Protein AF-A0AAF3ED72-F1 (afdb_monomer_lite)

Organism: NCBI:txid2138241

Structure (mmCIF, N/CA/C/O backbone):
data_AF-A0AAF3ED72-F1
#
_entry.id   AF-A0AAF3ED72-F1
#
loop_
_atom_site.group_PDB
_atom_site.id
_atom_site.type_symbol
_atom_site.label_atom_id
_atom_site.label_alt_id
_atom_site.label_comp_id
_atom_site.label_asym_id
_atom_site.label_entity_id
_atom_site.label_seq_id
_atom_site.pdbx_PDB_ins_code
_atom_site.Cartn_x
_atom_site.Cartn_y
_atom_site.Cartn_z
_atom_site.occupancy
_atom_site.B_iso_or_equiv
_atom_site.auth_seq_id
_atom_site.auth_comp_id
_atom_site.auth_asym_id
_atom_site.auth_atom_id
_atom_site.pdbx_PDB_model_num
ATOM 1 N N . MET A 1 1 ? 25.430 51.149 -20.799 1.00 37.34 1 MET A N 1
ATOM 2 C CA . MET A 1 1 ? 25.982 49.800 -21.051 1.00 37.34 1 MET A CA 1
ATOM 3 C C . MET A 1 1 ? 25.285 48.821 -20.120 1.00 37.34 1 MET A C 1
ATOM 5 O O . MET A 1 1 ? 25.616 48.757 -18.946 1.00 37.34 1 MET A O 1
ATOM 9 N N . MET A 1 2 ? 24.249 48.151 -20.621 1.00 32.09 2 MET A N 1
ATOM 10 C CA . MET A 1 2 ? 23.418 47.210 -19.869 1.00 32.09 2 MET A CA 1
ATOM 11 C C . MET A 1 2 ? 24.043 45.819 -20.015 1.00 32.09 2 MET A C 1
ATOM 13 O O . MET A 1 2 ? 24.157 45.311 -21.128 1.00 32.09 2 MET A O 1
ATOM 17 N N . ARG A 1 3 ? 24.538 45.241 -18.917 1.00 41.50 3 ARG A N 1
ATOM 18 C CA . ARG A 1 3 ? 25.066 43.872 -18.910 1.00 41.50 3 ARG A CA 1
ATOM 19 C C . ARG A 1 3 ? 23.885 42.914 -18.788 1.00 41.50 3 ARG A C 1
ATOM 21 O O . ARG A 1 3 ? 23.244 42.861 -17.745 1.00 41.50 3 ARG A O 1
ATOM 28 N N . ILE A 1 4 ? 23.589 42.200 -19.869 1.00 46.56 4 ILE A N 1
ATOM 29 C CA . ILE A 1 4 ? 22.643 41.084 -19.873 1.00 46.56 4 ILE A CA 1
ATOM 30 C C . ILE A 1 4 ? 23.397 39.877 -19.313 1.00 46.56 4 ILE A C 1
ATOM 32 O O . ILE A 1 4 ? 24.282 39.333 -19.971 1.00 46.56 4 ILE A O 1
ATOM 36 N N . SER A 1 5 ? 23.088 39.491 -18.078 1.00 48.03 5 SER A N 1
ATOM 37 C CA . SER A 1 5 ? 23.550 38.225 -17.510 1.00 48.03 5 SER A CA 1
ATOM 38 C C . SER A 1 5 ? 22.719 37.097 -18.117 1.00 48.03 5 SER A C 1
ATOM 40 O O . SER A 1 5 ? 21.531 36.974 -17.825 1.00 48.03 5 SER A O 1
ATOM 42 N N . ALA A 1 6 ? 23.332 36.289 -18.980 1.00 47.62 6 ALA A N 1
ATOM 43 C CA . ALA A 1 6 ? 22.736 35.057 -19.476 1.00 47.62 6 ALA A CA 1
ATOM 44 C C . ALA A 1 6 ? 22.649 34.048 -18.320 1.00 47.62 6 ALA A C 1
ATOM 46 O O . ALA A 1 6 ? 23.663 33.515 -17.870 1.00 47.62 6 ALA A O 1
ATOM 47 N N . ALA A 1 7 ? 21.439 33.814 -17.812 1.00 49.50 7 ALA A N 1
ATOM 48 C CA . ALA A 1 7 ? 21.173 32.705 -16.910 1.00 49.50 7 ALA A CA 1
ATOM 49 C C . ALA A 1 7 ? 21.300 31.399 -17.710 1.00 49.50 7 ALA A C 1
ATOM 51 O O . ALA A 1 7 ? 20.495 31.123 -18.599 1.00 49.50 7 ALA A O 1
ATOM 52 N N . LEU A 1 8 ? 22.339 30.616 -17.416 1.00 45.09 8 LEU A N 1
ATOM 53 C CA . LEU A 1 8 ? 22.453 29.231 -17.861 1.00 45.09 8 LEU A CA 1
ATOM 54 C C . LEU A 1 8 ? 21.288 28.439 -17.257 1.00 45.09 8 LEU A C 1
ATOM 56 O O . LEU A 1 8 ? 21.295 28.110 -16.072 1.00 45.09 8 LEU A O 1
ATOM 60 N N . LEU A 1 9 ? 20.285 28.139 -18.081 1.00 50.09 9 LEU A N 1
ATOM 61 C CA . LEU A 1 9 ? 19.314 27.087 -17.805 1.00 50.09 9 LEU A CA 1
ATOM 62 C C . LEU A 1 9 ? 20.072 25.757 -17.831 1.00 50.09 9 LEU A C 1
ATOM 64 O O . LEU A 1 9 ? 20.297 25.174 -18.889 1.00 50.09 9 LEU A O 1
ATOM 68 N N . VAL A 1 10 ? 20.513 25.299 -16.660 1.00 52.09 10 VAL A N 1
ATOM 69 C CA . VAL A 1 10 ? 20.943 23.914 -16.477 1.00 52.09 10 VAL A CA 1
ATOM 70 C C . VAL A 1 10 ? 19.693 23.057 -16.632 1.00 52.09 10 VAL A C 1
ATOM 72 O O . VAL A 1 10 ? 18.863 22.965 -15.729 1.00 52.09 10 VAL A O 1
ATOM 75 N N . SER A 1 11 ? 19.526 22.466 -17.812 1.00 48.91 11 SER A N 1
ATOM 76 C CA . SER A 1 11 ? 18.561 21.400 -18.040 1.00 48.91 11 SER A CA 1
ATOM 77 C C . SER A 1 11 ? 19.008 20.190 -17.223 1.00 48.91 11 SER A C 1
ATOM 79 O O . SER A 1 11 ? 19.827 19.394 -17.671 1.00 48.91 11 SER A O 1
ATOM 81 N N . TYR A 1 12 ? 18.503 20.060 -15.997 1.00 42.12 12 TYR A N 1
ATOM 82 C CA . TYR A 1 12 ? 18.569 18.797 -15.277 1.00 42.12 12 TYR A CA 1
ATOM 83 C C . TYR A 1 12 ? 17.648 17.816 -16.002 1.00 42.12 12 TYR A C 1
ATOM 85 O O . TYR A 1 12 ? 16.451 17.749 -15.730 1.00 42.12 12 TYR A O 1
ATOM 93 N N . THR A 1 13 ? 18.188 17.049 -16.947 1.00 40.06 13 THR A N 1
ATOM 94 C CA . THR A 1 13 ? 17.571 15.774 -17.308 1.00 40.06 13 THR A CA 1
ATOM 95 C C . THR A 1 13 ? 17.750 14.863 -16.102 1.00 40.06 13 THR A C 1
ATOM 97 O O . THR A 1 13 ? 18.774 14.196 -15.963 1.00 40.06 13 THR A O 1
ATOM 100 N N . LEU A 1 14 ? 16.780 14.882 -15.188 1.00 46.97 14 LEU A N 1
ATOM 101 C CA . LEU A 1 14 ? 16.569 13.779 -14.262 1.00 46.97 14 LEU A CA 1
ATOM 102 C C . LEU A 1 14 ? 16.199 12.581 -15.136 1.00 46.97 14 LEU A C 1
ATOM 104 O O . LEU A 1 14 ? 15.032 12.385 -15.469 1.00 46.97 14 LEU A O 1
ATOM 108 N N . ALA A 1 15 ? 17.197 11.823 -15.588 1.00 47.56 15 ALA A N 1
ATOM 109 C CA . ALA A 1 15 ? 16.942 10.461 -16.009 1.00 47.56 15 ALA A CA 1
ATOM 110 C C . ALA A 1 15 ? 16.292 9.792 -14.795 1.00 47.56 15 ALA A C 1
ATOM 112 O O . ALA A 1 15 ? 16.918 9.679 -13.741 1.00 47.56 15 ALA A O 1
ATOM 113 N N . ALA A 1 16 ? 15.004 9.466 -14.893 1.00 55.28 16 ALA A N 1
ATOM 114 C CA . ALA A 1 16 ? 14.399 8.566 -13.934 1.00 55.28 16 ALA A CA 1
ATOM 115 C C . ALA A 1 16 ? 15.186 7.262 -14.065 1.00 55.28 16 ALA A C 1
ATOM 117 O O . ALA A 1 16 ? 15.083 6.596 -15.096 1.00 55.28 16 ALA A O 1
ATOM 118 N N . ASP A 1 17 ? 16.042 6.960 -13.086 1.00 65.19 17 ASP A N 1
ATOM 119 C CA . ASP A 1 17 ? 16.780 5.703 -13.068 1.00 65.19 17 ASP A CA 1
ATOM 120 C C . ASP A 1 17 ? 15.745 4.579 -13.098 1.00 65.19 17 ASP A C 1
ATOM 122 O O . ASP A 1 17 ? 15.009 4.361 -12.136 1.00 65.19 17 ASP A O 1
ATOM 126 N N . SER A 1 18 ? 15.628 3.908 -14.241 1.00 81.94 18 SER A N 1
ATOM 127 C CA . SER A 1 18 ? 14.765 2.745 -14.390 1.00 81.94 18 SER A CA 1
ATOM 128 C C . SER A 1 18 ? 15.320 1.613 -13.533 1.00 81.94 18 SER A C 1
ATOM 130 O O . SER A 1 18 ? 16.528 1.372 -13.556 1.00 81.94 18 SER A O 1
ATOM 132 N N . CYS A 1 19 ? 14.459 0.892 -12.814 1.00 90.69 19 CYS A N 1
ATOM 133 C CA . CYS A 1 19 ? 14.902 -0.221 -11.979 1.00 90.69 19 CYS A CA 1
ATOM 134 C C . CYS A 1 19 ? 15.658 -1.274 -12.797 1.00 90.69 19 CYS A C 1
ATOM 136 O O . CYS A 1 19 ? 15.175 -1.743 -13.830 1.00 90.69 19 CYS A O 1
ATOM 138 N N . THR A 1 20 ? 16.828 -1.682 -12.308 1.00 93.06 20 THR A N 1
ATOM 139 C CA . THR A 1 20 ? 17.575 -2.806 -12.878 1.00 93.06 20 THR A CA 1
ATOM 140 C C . THR A 1 20 ? 16.873 -4.130 -12.570 1.00 93.06 20 THR A C 1
ATOM 142 O O . THR A 1 20 ? 16.022 -4.214 -11.684 1.00 93.06 20 THR A O 1
ATOM 145 N N . ALA A 1 21 ? 17.269 -5.217 -13.237 1.00 92.31 21 ALA A N 1
ATOM 146 C CA . ALA A 1 21 ? 16.745 -6.551 -12.925 1.00 92.31 21 ALA A CA 1
ATOM 147 C C . ALA A 1 21 ? 16.972 -6.957 -11.451 1.00 92.31 21 ALA A C 1
ATOM 149 O O . ALA A 1 21 ? 16.118 -7.607 -10.849 1.00 92.31 21 ALA A O 1
ATOM 150 N N . ASN A 1 22 ? 18.091 -6.531 -10.852 1.00 94.19 22 ASN A N 1
ATOM 151 C CA . ASN A 1 22 ? 18.381 -6.776 -9.437 1.00 94.19 22 ASN A CA 1
ATOM 152 C C . ASN A 1 22 ? 17.458 -5.969 -8.517 1.00 94.19 22 ASN A C 1
ATOM 154 O O . ASN A 1 22 ? 17.012 -6.492 -7.494 1.00 94.19 22 ASN A O 1
ATOM 158 N N . ASP A 1 23 ? 17.133 -4.729 -8.891 1.00 95.44 23 ASP A N 1
ATOM 159 C CA . ASP A 1 23 ? 16.164 -3.914 -8.155 1.00 95.44 23 ASP A CA 1
ATOM 160 C C . ASP A 1 23 ? 14.776 -4.551 -8.206 1.00 95.44 23 ASP A C 1
ATOM 162 O O . ASP A 1 23 ? 14.136 -4.701 -7.169 1.00 95.44 23 ASP A O 1
ATOM 166 N N . ILE A 1 24 ? 14.342 -5.015 -9.384 1.00 94.69 24 ILE A N 1
ATOM 167 C CA . ILE A 1 24 ? 13.062 -5.719 -9.555 1.00 94.69 24 ILE A CA 1
ATOM 168 C C . ILE A 1 24 ? 13.012 -6.997 -8.712 1.00 94.69 24 ILE A C 1
ATOM 170 O O . ILE A 1 24 ? 12.021 -7.236 -8.024 1.00 94.69 24 ILE A O 1
ATOM 174 N N . ALA A 1 25 ? 14.075 -7.805 -8.698 1.00 94.56 25 ALA A N 1
ATOM 175 C CA . ALA A 1 25 ? 14.138 -8.993 -7.845 1.00 94.56 25 ALA A CA 1
ATOM 176 C C . ALA A 1 25 ? 14.047 -8.631 -6.350 1.00 94.56 25 ALA A C 1
ATOM 178 O O . ALA A 1 25 ? 13.333 -9.278 -5.582 1.00 94.56 25 ALA A O 1
ATOM 179 N N . GLY A 1 26 ? 14.730 -7.561 -5.935 1.00 95.50 26 GLY A N 1
ATOM 180 C CA . GLY A 1 26 ? 14.651 -7.033 -4.577 1.00 95.50 26 GLY A CA 1
ATOM 181 C C . GLY A 1 26 ? 13.253 -6.529 -4.204 1.00 95.50 26 GLY A C 1
ATOM 182 O O . GLY A 1 26 ? 12.765 -6.829 -3.113 1.00 95.50 26 GLY A O 1
ATOM 183 N N . LEU A 1 27 ? 12.589 -5.818 -5.115 1.00 95.69 27 LEU A N 1
ATOM 184 C CA . LEU A 1 27 ? 11.215 -5.347 -4.959 1.00 95.69 27 LEU A CA 1
ATOM 185 C C . LEU A 1 27 ? 10.224 -6.512 -4.878 1.00 95.69 27 LEU A C 1
ATOM 187 O O . LEU A 1 27 ? 9.379 -6.511 -3.985 1.00 95.69 27 LEU A O 1
ATOM 191 N N . ASN A 1 28 ? 10.364 -7.534 -5.728 1.00 95.75 28 ASN A N 1
ATOM 192 C CA . ASN A 1 28 ? 9.548 -8.749 -5.664 1.00 95.75 28 ASN A CA 1
ATOM 193 C C . ASN A 1 28 ? 9.659 -9.427 -4.294 1.00 95.75 28 ASN A C 1
ATOM 195 O O . ASN A 1 28 ? 8.635 -9.778 -3.720 1.00 95.75 28 ASN A O 1
ATOM 199 N N . ASN A 1 29 ? 10.859 -9.519 -3.713 1.00 95.88 29 ASN A N 1
ATOM 200 C CA . ASN A 1 29 ? 11.031 -10.062 -2.361 1.00 95.88 29 ASN A CA 1
ATOM 201 C C . ASN A 1 29 ? 10.327 -9.207 -1.288 1.00 95.88 29 ASN A C 1
ATOM 203 O O . ASN A 1 29 ? 9.696 -9.749 -0.378 1.00 95.88 29 ASN A O 1
ATOM 207 N N . CYS A 1 30 ? 10.400 -7.874 -1.391 1.00 96.75 30 CYS A N 1
ATOM 208 C CA . CYS A 1 30 ? 9.690 -6.978 -0.474 1.00 96.75 30 CYS A CA 1
ATOM 209 C C . CYS A 1 30 ? 8.168 -7.158 -0.567 1.00 96.75 30 CYS A C 1
ATOM 211 O O . CYS A 1 30 ? 7.491 -7.283 0.457 1.00 96.75 30 CYS A O 1
ATOM 213 N N . TYR A 1 31 ? 7.631 -7.199 -1.789 1.00 96.62 31 TYR A N 1
ATOM 214 C CA . TYR A 1 31 ? 6.199 -7.371 -2.010 1.00 96.62 31 TYR A CA 1
ATOM 215 C C . TYR A 1 31 ? 5.724 -8.783 -1.673 1.00 96.62 31 TYR A C 1
ATOM 217 O O . TYR A 1 31 ? 4.633 -8.919 -1.132 1.00 96.62 31 TYR A O 1
ATOM 225 N N . GLN A 1 32 ? 6.551 -9.813 -1.860 1.00 96.81 32 GLN A N 1
ATOM 226 C CA . GLN A 1 32 ? 6.235 -11.180 -1.454 1.00 96.81 32 GLN A CA 1
ATOM 227 C C . GLN A 1 32 ? 5.977 -11.280 0.051 1.00 96.81 32 GLN A C 1
ATOM 229 O O . GLN A 1 32 ? 4.976 -11.865 0.464 1.00 96.81 32 GLN A O 1
ATOM 234 N N . ALA A 1 33 ? 6.831 -10.668 0.875 1.00 96.75 33 ALA A N 1
ATOM 235 C CA . ALA A 1 33 ? 6.612 -10.617 2.318 1.00 96.75 33 ALA A CA 1
ATOM 236 C C . ALA A 1 33 ? 5.355 -9.804 2.682 1.00 96.75 33 ALA A C 1
ATOM 238 O O . ALA A 1 33 ? 4.586 -10.202 3.558 1.00 96.75 33 ALA A O 1
ATOM 239 N N . PHE A 1 34 ? 5.131 -8.682 1.992 1.00 97.25 34 PHE A N 1
ATOM 240 C CA . PHE A 1 34 ? 3.982 -7.809 2.221 1.00 97.25 34 PHE A CA 1
ATOM 241 C C . PHE A 1 34 ? 2.645 -8.491 1.917 1.00 97.25 34 PHE A C 1
ATOM 243 O O . PHE A 1 34 ? 1.776 -8.543 2.784 1.00 97.25 34 PHE A O 1
ATOM 250 N N . VAL A 1 35 ? 2.480 -9.051 0.715 1.00 96.75 35 VAL A N 1
ATOM 251 C CA . VAL A 1 35 ? 1.240 -9.744 0.333 1.00 96.75 35 VAL A CA 1
ATOM 252 C C . VAL A 1 35 ? 1.078 -11.056 1.107 1.00 96.75 35 VAL A C 1
ATOM 254 O O . VAL A 1 35 ? -0.043 -11.431 1.452 1.00 96.75 35 VAL A O 1
ATOM 257 N N . GLY A 1 36 ? 2.194 -11.686 1.494 1.00 97.75 36 GLY A N 1
ATOM 258 C CA . GLY A 1 36 ? 2.241 -12.825 2.413 1.00 97.75 36 GLY A CA 1
ATOM 259 C C . GLY A 1 36 ? 1.579 -12.554 3.759 1.00 97.75 36 GLY A C 1
ATOM 260 O O . GLY A 1 36 ? 0.835 -13.395 4.263 1.00 97.75 36 GLY A O 1
ATOM 261 N N . ALA A 1 37 ? 1.760 -11.357 4.319 1.00 97.44 37 ALA A N 1
ATOM 262 C CA . ALA A 1 37 ? 1.116 -10.974 5.575 1.00 97.44 37 ALA A CA 1
ATOM 263 C C . ALA A 1 37 ? -0.421 -10.883 5.474 1.00 97.44 37 ALA A C 1
ATOM 265 O O . ALA A 1 37 ? -1.106 -10.980 6.495 1.00 97.44 37 ALA A O 1
ATOM 266 N N . TYR A 1 38 ? -0.955 -10.734 4.258 1.00 97.06 38 TYR A N 1
ATOM 267 C CA . TYR A 1 38 ? -2.388 -10.755 3.952 1.00 97.06 38 TYR A CA 1
ATOM 268 C C . TYR A 1 38 ? -2.878 -12.119 3.433 1.00 97.06 38 TYR A C 1
ATOM 270 O O . TYR A 1 38 ? -4.036 -12.237 3.047 1.00 97.06 38 TYR A O 1
ATOM 278 N N . GLY A 1 39 ? -2.034 -13.157 3.451 1.00 96.94 39 GLY A N 1
ATOM 279 C CA . GLY A 1 39 ? -2.407 -14.519 3.052 1.00 96.94 39 GLY A CA 1
ATOM 280 C C . GLY A 1 39 ? -2.246 -14.825 1.561 1.00 96.94 39 GLY A C 1
ATOM 281 O O . GLY A 1 39 ? -2.706 -15.869 1.106 1.00 96.94 39 GLY A O 1
ATOM 282 N N . PHE A 1 40 ? -1.583 -13.952 0.804 1.00 96.69 40 PHE A N 1
ATOM 283 C CA . PHE A 1 40 ? -1.305 -14.168 -0.614 1.00 96.69 40 PHE A CA 1
ATOM 284 C C . PHE A 1 40 ? 0.106 -14.707 -0.821 1.00 96.69 40 PHE A C 1
ATOM 286 O O . PHE A 1 40 ? 0.989 -14.565 0.019 1.00 96.69 40 PHE A O 1
ATOM 293 N N . SER A 1 41 ? 0.343 -15.296 -1.985 1.00 93.25 41 SER A N 1
ATOM 294 C CA . SER A 1 41 ? 1.689 -15.638 -2.431 1.00 93.25 41 SER A CA 1
ATOM 295 C C . SER A 1 41 ? 1.959 -14.965 -3.766 1.00 93.25 41 SER A C 1
ATOM 297 O O . SER A 1 41 ? 1.045 -14.766 -4.563 1.00 93.25 41 SER A O 1
ATOM 299 N N . MET A 1 42 ? 3.216 -14.612 -3.999 1.00 90.56 42 MET A N 1
ATOM 300 C CA . MET A 1 42 ? 3.704 -14.200 -5.307 1.00 90.56 42 MET A CA 1
ATOM 301 C C . MET A 1 42 ? 5.110 -14.748 -5.506 1.00 90.56 42 MET A C 1
ATOM 303 O O . MET A 1 42 ? 5.868 -14.880 -4.544 1.00 90.56 42 MET A O 1
ATOM 307 N N . SER A 1 43 ? 5.454 -15.053 -6.752 1.00 77.75 43 SER A N 1
ATOM 308 C CA . SER A 1 43 ? 6.834 -15.317 -7.158 1.00 77.75 43 SER A CA 1
ATOM 309 C C . SER A 1 43 ? 7.400 -14.120 -7.931 1.00 77.75 43 SER A C 1
ATOM 311 O O . SER A 1 43 ? 8.451 -13.592 -7.582 1.00 77.75 43 SER A O 1
ATOM 313 N N . ASN A 1 44 ? 6.674 -13.656 -8.955 1.00 80.69 44 ASN A N 1
ATOM 314 C CA . ASN A 1 44 ? 7.122 -12.588 -9.858 1.00 80.69 44 ASN A CA 1
ATOM 315 C C . ASN A 1 44 ? 5.974 -11.666 -10.302 1.00 80.69 44 ASN A C 1
ATOM 317 O O . ASN A 1 44 ? 6.213 -10.724 -11.049 1.00 80.69 44 ASN A O 1
ATOM 321 N N . VAL A 1 45 ? 4.739 -11.997 -9.920 1.00 90.06 45 VAL A N 1
ATOM 322 C CA . VAL A 1 45 ? 3.515 -11.325 -10.360 1.00 90.06 45 VAL A CA 1
ATOM 323 C C . VAL A 1 45 ? 2.733 -10.950 -9.118 1.00 90.06 45 VAL A C 1
ATOM 325 O O . VAL A 1 45 ? 2.479 -11.807 -8.270 1.00 90.06 45 VAL A O 1
ATOM 328 N N . LEU A 1 46 ? 2.396 -9.672 -8.995 1.00 92.19 46 LEU A N 1
ATOM 329 C CA . LEU A 1 46 ? 1.565 -9.187 -7.900 1.00 92.19 46 LEU A CA 1
ATOM 330 C C . LEU A 1 46 ? 0.168 -9.826 -7.962 1.00 92.19 46 LEU A C 1
ATOM 332 O O . LEU A 1 46 ? -0.364 -10.021 -9.057 1.00 92.19 46 LEU A O 1
ATOM 336 N N . PRO A 1 47 ? -0.448 -10.145 -6.811 1.00 93.75 47 PRO A N 1
ATOM 337 C CA . PRO A 1 47 ? -1.856 -10.510 -6.799 1.00 93.75 47 PRO A CA 1
ATOM 338 C C . PRO A 1 47 ? -2.706 -9.331 -7.290 1.00 93.75 47 PRO A C 1
ATOM 340 O O . PRO A 1 47 ? -2.259 -8.181 -7.291 1.00 93.75 47 PRO A O 1
ATOM 343 N N . HIS A 1 48 ? -3.953 -9.612 -7.657 1.00 93.88 48 HIS A N 1
ATOM 344 C CA . HIS A 1 48 ? -4.915 -8.556 -7.944 1.00 93.88 48 HIS A CA 1
ATOM 345 C C . HIS A 1 48 ? -5.080 -7.663 -6.702 1.00 93.88 48 HIS A C 1
ATOM 347 O O . HIS A 1 48 ? -5.296 -8.140 -5.583 1.00 93.88 48 HIS A O 1
ATOM 353 N N . TYR A 1 49 ? -4.924 -6.356 -6.891 1.00 94.44 49 TYR A N 1
ATOM 354 C CA . TYR A 1 49 ? -4.864 -5.342 -5.847 1.00 94.44 49 TYR A CA 1
ATOM 355 C C . TYR A 1 49 ? -6.090 -5.401 -4.946 1.00 94.44 49 TYR A C 1
ATOM 357 O O . TYR A 1 49 ? -5.959 -5.381 -3.720 1.00 94.44 49 TYR A O 1
ATOM 365 N N . TRP A 1 50 ? -7.279 -5.495 -5.548 1.00 93.94 50 TRP A N 1
ATOM 366 C CA . TRP A 1 50 ? -8.524 -5.477 -4.790 1.00 93.94 50 TRP A CA 1
ATOM 367 C C . TRP A 1 50 ? -8.683 -6.690 -3.886 1.00 93.94 50 TRP A C 1
ATOM 369 O O . TRP A 1 50 ? -9.272 -6.546 -2.821 1.00 93.94 50 TRP A O 1
ATOM 379 N N . ASP A 1 51 ? -8.106 -7.838 -4.233 1.00 95.88 51 ASP A N 1
ATOM 380 C CA . ASP A 1 51 ? -8.192 -9.034 -3.396 1.00 95.88 51 ASP A CA 1
ATOM 381 C C . ASP A 1 51 ? -7.418 -8.804 -2.087 1.00 95.88 51 ASP A C 1
ATOM 383 O O . ASP A 1 51 ? -7.924 -9.049 -0.991 1.00 95.88 51 ASP A O 1
ATOM 387 N N . MET A 1 52 ? -6.208 -8.240 -2.183 1.00 95.06 52 MET A N 1
ATOM 388 C CA . MET A 1 52 ? -5.410 -7.858 -1.012 1.00 95.06 52 MET A CA 1
ATOM 389 C C . MET A 1 52 ? -6.060 -6.711 -0.231 1.00 95.06 52 MET A C 1
ATOM 391 O O . MET A 1 52 ? -6.148 -6.768 1.001 1.00 95.06 52 MET A O 1
ATOM 395 N N . HIS A 1 53 ? -6.551 -5.689 -0.935 1.00 94.75 53 HIS A N 1
ATOM 396 C CA . HIS A 1 53 ? -7.235 -4.553 -0.327 1.00 94.75 53 HIS A CA 1
ATOM 397 C C . HIS A 1 53 ? -8.464 -5.001 0.474 1.00 94.75 53 HIS A C 1
ATOM 399 O O . HIS A 1 53 ? -8.631 -4.562 1.608 1.00 94.75 53 HIS A O 1
ATOM 405 N N . GLN A 1 54 ? -9.266 -5.926 -0.060 1.00 95.88 54 GLN A N 1
ATOM 406 C CA . GLN A 1 54 ? -10.445 -6.477 0.612 1.00 95.88 54 GLN A CA 1
ATOM 407 C C . GLN A 1 54 ? -10.100 -7.216 1.905 1.00 95.88 54 GLN A C 1
ATOM 409 O O . GLN A 1 54 ? -10.827 -7.093 2.889 1.00 95.88 54 GLN A O 1
ATOM 414 N N . VAL A 1 55 ? -8.981 -7.948 1.958 1.00 97.38 55 VAL A N 1
ATOM 415 C CA . VAL A 1 55 ? -8.523 -8.562 3.217 1.00 97.38 55 VAL A CA 1
ATOM 416 C C . VAL A 1 55 ? -8.184 -7.482 4.245 1.00 97.38 55 VAL A C 1
ATOM 418 O O . VAL A 1 55 ? -8.587 -7.580 5.407 1.00 97.38 55 VAL A O 1
ATOM 421 N N . ARG A 1 56 ? -7.475 -6.426 3.825 1.00 95.12 56 ARG A N 1
ATOM 422 C CA . ARG A 1 56 ? -7.116 -5.302 4.701 1.00 95.12 56 ARG A CA 1
ATOM 423 C C . ARG A 1 56 ? -8.356 -4.567 5.217 1.00 95.12 56 ARG A C 1
ATOM 425 O O . ARG A 1 56 ? -8.448 -4.320 6.419 1.00 95.12 56 ARG A O 1
ATOM 432 N N . THR A 1 57 ? -9.303 -4.223 4.346 1.00 92.06 57 THR A N 1
ATOM 433 C CA . THR A 1 57 ? -10.541 -3.539 4.746 1.00 92.06 57 THR A CA 1
ATOM 434 C C . THR A 1 57 ? -11.443 -4.448 5.565 1.00 92.06 57 THR A C 1
ATOM 436 O O . THR A 1 57 ? -11.976 -4.001 6.569 1.00 92.06 57 THR A O 1
ATOM 439 N N . GLY A 1 58 ? -11.524 -5.740 5.246 1.00 94.81 58 GLY A N 1
ATOM 440 C CA . GLY A 1 58 ? -12.284 -6.710 6.035 1.00 94.81 58 GLY A CA 1
ATOM 441 C C . GLY A 1 58 ? -11.778 -6.834 7.476 1.00 94.81 58 GLY A C 1
ATOM 442 O O . GLY A 1 58 ? -12.571 -6.995 8.403 1.00 94.81 58 GLY A O 1
ATOM 443 N N . TRP A 1 59 ? -10.468 -6.695 7.712 1.00 95.44 59 TRP A N 1
ATOM 444 C CA . TRP A 1 59 ? -9.937 -6.600 9.077 1.00 95.44 59 TRP A CA 1
ATOM 445 C C . TRP A 1 59 ? -10.410 -5.340 9.800 1.00 95.44 59 TRP A C 1
ATOM 447 O O . TRP A 1 59 ? -10.763 -5.416 10.977 1.00 95.44 59 TRP A O 1
ATOM 457 N N . LEU A 1 60 ? -10.400 -4.198 9.112 1.00 92.12 60 LEU A N 1
ATOM 458 C CA . LEU A 1 60 ? -10.870 -2.919 9.644 1.00 92.12 60 LEU A CA 1
ATOM 459 C C . LEU A 1 60 ? -12.374 -2.958 9.942 1.00 92.12 60 LEU A C 1
ATOM 461 O O . LEU A 1 60 ? -12.798 -2.494 10.997 1.00 92.12 60 LEU A O 1
ATOM 465 N N . ASP A 1 61 ? -13.169 -3.591 9.089 1.00 90.38 61 ASP A N 1
ATOM 466 C CA . ASP A 1 61 ? -14.612 -3.734 9.289 1.00 90.38 61 ASP A CA 1
ATOM 467 C C . ASP A 1 61 ? -14.921 -4.648 10.482 1.00 90.38 61 ASP A C 1
ATOM 469 O O . ASP A 1 61 ? -15.791 -4.348 11.297 1.00 90.38 61 ASP A O 1
ATOM 473 N N . ALA A 1 62 ? -14.156 -5.732 10.648 1.00 93.75 62 ALA A N 1
ATOM 474 C CA . ALA A 1 62 ? -14.352 -6.680 11.740 1.00 93.75 62 ALA A CA 1
ATOM 475 C C . ALA A 1 62 ? -13.836 -6.182 13.104 1.00 93.75 62 ALA A C 1
ATOM 477 O O . ALA A 1 62 ? -14.380 -6.553 14.144 1.00 93.75 62 ALA A O 1
ATOM 478 N N . GLN A 1 63 ? -12.751 -5.400 13.130 1.00 94.00 63 GLN A N 1
ATOM 479 C CA . GLN A 1 63 ? -12.027 -5.059 14.368 1.00 94.00 63 GLN A CA 1
ATOM 480 C C . GLN A 1 63 ? -11.995 -3.554 14.672 1.00 94.00 63 GLN A C 1
ATOM 482 O O . GLN A 1 63 ? -11.558 -3.150 15.757 1.00 94.00 63 GLN A O 1
ATOM 487 N N . GLY A 1 64 ? -12.440 -2.717 13.735 1.00 90.44 64 GLY A N 1
ATOM 488 C CA . GLY A 1 64 ? -12.289 -1.267 13.788 1.00 90.44 64 GLY A CA 1
ATOM 489 C C . GLY A 1 64 ? -10.822 -0.835 13.830 1.00 90.44 64 GLY A C 1
ATOM 490 O O . GLY A 1 64 ? -9.905 -1.577 13.477 1.00 90.44 64 GLY A O 1
ATOM 491 N N . VAL A 1 65 ? -10.577 0.361 14.367 1.00 92.19 65 VAL A N 1
ATOM 492 C CA . VAL A 1 65 ? -9.227 0.949 14.495 1.00 92.19 65 VAL A CA 1
ATOM 493 C C . VAL A 1 65 ? -8.224 0.105 15.289 1.00 92.19 65 VAL A C 1
ATOM 495 O O . VAL A 1 65 ? -7.020 0.327 15.189 1.00 92.19 65 VAL A O 1
ATOM 498 N N . LYS A 1 66 ? -8.676 -0.888 16.067 1.00 93.88 66 LYS A N 1
ATOM 499 C CA . LYS A 1 66 ? -7.790 -1.746 16.873 1.00 93.88 66 LYS A CA 1
ATOM 500 C C . LYS A 1 66 ? -6.822 -2.570 16.025 1.00 93.88 66 LYS A C 1
ATOM 502 O O . LYS A 1 66 ? -5.763 -2.934 16.526 1.00 93.88 66 LYS A O 1
ATOM 507 N N . VAL A 1 67 ? -7.161 -2.858 14.765 1.00 95.88 67 VAL A N 1
ATOM 508 C CA . VAL A 1 67 ? -6.269 -3.590 13.850 1.00 95.88 67 VAL A CA 1
ATOM 509 C C . VAL A 1 67 ? -5.265 -2.679 13.138 1.00 95.88 67 VAL A C 1
ATOM 511 O O . VAL A 1 67 ? -4.304 -3.170 12.544 1.00 95.88 67 VAL A O 1
ATOM 514 N N . GLN A 1 68 ? -5.428 -1.355 13.231 1.00 94.56 68 GLN A N 1
ATOM 515 C CA . GLN A 1 68 ? -4.557 -0.397 12.554 1.00 94.56 68 GLN A CA 1
ATOM 516 C C . GLN A 1 68 ? -3.067 -0.548 12.920 1.00 94.56 68 GLN A C 1
ATOM 518 O O . GLN A 1 68 ? -2.246 -0.506 12.003 1.00 94.56 68 GLN A O 1
ATOM 523 N N . PRO A 1 69 ? -2.671 -0.823 14.183 1.00 96.12 69 PRO A N 1
ATOM 524 C CA . PRO A 1 69 ? -1.275 -1.115 14.512 1.00 96.12 69 PRO A CA 1
ATOM 525 C C . PRO A 1 69 ? -0.694 -2.292 13.717 1.00 96.12 69 PRO A C 1
ATOM 527 O O . PRO A 1 69 ? 0.443 -2.217 13.257 1.00 96.12 69 PRO A O 1
ATOM 530 N N . LYS A 1 70 ? -1.475 -3.361 13.500 1.00 97.00 70 LYS A N 1
ATOM 531 C CA . LYS A 1 70 ? -1.053 -4.525 12.703 1.00 97.00 70 LYS A CA 1
ATOM 532 C C . LYS A 1 70 ? -0.887 -4.148 11.231 1.00 97.00 70 LYS A C 1
ATOM 534 O O . LYS A 1 70 ? 0.131 -4.482 10.630 1.00 97.00 70 LYS A O 1
ATOM 539 N N . ILE A 1 71 ? -1.866 -3.441 10.660 1.00 96.69 71 ILE A N 1
ATOM 540 C CA . ILE A 1 71 ? -1.806 -2.959 9.270 1.00 96.69 71 ILE A CA 1
ATOM 541 C C . ILE A 1 71 ? -0.569 -2.077 9.079 1.00 96.69 71 ILE A C 1
ATOM 543 O O . ILE A 1 71 ? 0.184 -2.269 8.125 1.00 96.69 71 ILE A O 1
ATOM 547 N N . CYS A 1 72 ? -0.296 -1.180 10.026 1.00 96.94 72 CYS A N 1
ATOM 548 C CA . CYS A 1 72 ? 0.867 -0.308 9.957 1.00 96.94 72 CYS A CA 1
ATOM 549 C C . CYS A 1 72 ? 2.193 -1.005 10.209 1.00 96.94 72 CYS A C 1
ATOM 551 O O . CYS A 1 72 ? 3.185 -0.627 9.596 1.00 96.94 72 CYS A O 1
ATOM 553 N N . GLN A 1 73 ? 2.238 -2.057 11.022 1.00 97.94 73 GLN A N 1
ATOM 554 C CA . GLN A 1 73 ? 3.430 -2.894 11.115 1.00 97.94 73 GLN A CA 1
ATOM 555 C C . GLN A 1 73 ? 3.757 -3.536 9.757 1.00 97.94 73 GLN A C 1
ATOM 557 O O . GLN A 1 73 ? 4.899 -3.471 9.305 1.00 97.94 73 GLN A O 1
ATOM 562 N N . ILE A 1 74 ? 2.756 -4.107 9.077 1.00 98.06 74 ILE A N 1
ATOM 563 C CA . ILE A 1 74 ? 2.920 -4.713 7.745 1.00 98.06 74 ILE A CA 1
ATOM 564 C C . ILE A 1 74 ? 3.347 -3.653 6.717 1.00 98.06 74 ILE A C 1
ATOM 566 O O . ILE A 1 74 ? 4.311 -3.854 5.978 1.00 98.06 74 ILE A O 1
ATOM 570 N N . GLY A 1 75 ? 2.665 -2.506 6.701 1.00 96.75 75 GLY A N 1
ATOM 571 C CA . GLY A 1 75 ? 2.956 -1.394 5.799 1.00 96.75 75 GLY A CA 1
ATOM 572 C C . GLY A 1 75 ? 4.345 -0.790 6.003 1.00 96.75 75 GLY A C 1
ATOM 573 O O . GLY A 1 75 ? 5.089 -0.612 5.042 1.00 96.75 75 GLY A O 1
ATOM 574 N N . ASN A 1 76 ? 4.745 -0.543 7.250 1.00 97.06 76 ASN A N 1
ATOM 575 C CA . ASN A 1 76 ? 6.068 -0.007 7.567 1.00 97.06 76 ASN A CA 1
ATOM 576 C C . ASN A 1 76 ? 7.182 -1.001 7.219 1.00 97.06 76 ASN A C 1
ATOM 578 O O . ASN A 1 76 ? 8.236 -0.582 6.746 1.00 97.06 76 ASN A O 1
ATOM 582 N N . ASN A 1 77 ? 6.949 -2.311 7.366 1.00 97.94 77 ASN A N 1
ATOM 583 C CA . ASN A 1 77 ? 7.892 -3.326 6.889 1.00 97.94 77 ASN A CA 1
ATOM 584 C C . ASN A 1 77 ? 8.103 -3.230 5.370 1.00 97.94 77 ASN A C 1
ATOM 586 O O . ASN A 1 77 ? 9.249 -3.270 4.919 1.00 97.94 77 ASN A O 1
ATOM 590 N N . LEU A 1 78 ? 7.031 -3.041 4.589 1.00 96.50 78 LEU A N 1
ATOM 591 C CA . LEU A 1 78 ? 7.141 -2.805 3.148 1.00 96.50 78 LEU A CA 1
ATOM 592 C C . LEU A 1 78 ? 7.913 -1.513 2.858 1.00 96.50 78 LEU A C 1
ATOM 594 O O . LEU A 1 78 ? 8.897 -1.557 2.124 1.00 96.50 78 LEU A O 1
ATOM 598 N N . VAL A 1 79 ? 7.504 -0.385 3.451 1.00 95.25 79 VAL A N 1
ATOM 599 C CA . VAL A 1 79 ? 8.124 0.935 3.227 1.00 95.25 79 VAL A CA 1
ATOM 600 C C . VAL A 1 79 ? 9.622 0.904 3.541 1.00 95.25 79 VAL A C 1
ATOM 602 O O . VAL A 1 79 ? 10.423 1.401 2.751 1.00 95.25 79 VAL A O 1
ATOM 605 N N . ASN A 1 80 ? 10.014 0.264 4.642 1.00 96.19 80 ASN A N 1
ATOM 606 C CA . ASN A 1 80 ? 11.418 0.099 5.012 1.00 96.19 80 ASN A CA 1
ATOM 607 C C . ASN A 1 80 ? 12.172 -0.801 4.025 1.00 96.19 80 ASN A C 1
ATOM 609 O O . ASN A 1 80 ? 13.299 -0.487 3.647 1.00 96.19 80 ASN A O 1
ATOM 613 N N . CYS A 1 81 ? 11.557 -1.899 3.574 1.00 97.00 81 CYS A N 1
ATOM 614 C CA . CYS A 1 81 ? 12.173 -2.808 2.607 1.00 97.00 81 CYS A CA 1
ATOM 615 C C . CYS A 1 81 ? 12.442 -2.116 1.264 1.00 97.00 81 CYS A C 1
ATOM 617 O O . CYS A 1 81 ? 13.514 -2.297 0.678 1.00 97.00 81 CYS A O 1
ATOM 619 N N . ILE A 1 82 ? 11.496 -1.289 0.801 1.00 95.44 82 ILE A N 1
ATOM 620 C CA . ILE A 1 82 ? 11.580 -0.626 -0.505 1.00 95.44 82 ILE A CA 1
ATOM 621 C C . ILE A 1 82 ? 12.377 0.686 -0.495 1.00 95.44 82 ILE A C 1
ATOM 623 O O . ILE A 1 82 ? 12.705 1.195 -1.563 1.00 95.44 82 ILE A O 1
ATOM 627 N N . ALA A 1 83 ? 12.710 1.236 0.678 1.00 93.38 83 ALA A N 1
ATOM 628 C CA . ALA A 1 83 ? 13.375 2.539 0.818 1.00 93.38 83 ALA A CA 1
ATOM 629 C C . ALA A 1 83 ? 14.722 2.642 0.078 1.00 93.38 83 ALA A C 1
ATOM 631 O O . ALA A 1 83 ? 15.152 3.736 -0.276 1.00 93.38 83 ALA A O 1
ATOM 632 N N . LYS A 1 84 ? 15.376 1.505 -0.176 1.00 93.19 84 LYS A N 1
ATOM 633 C CA . LYS A 1 84 ? 16.653 1.414 -0.895 1.00 93.19 84 LYS A CA 1
ATOM 634 C C . LYS A 1 84 ? 16.531 1.400 -2.425 1.00 93.19 84 LYS A C 1
ATOM 636 O O . LYS A 1 84 ? 17.560 1.404 -3.088 1.00 93.19 84 LYS A O 1
ATOM 641 N N . PHE A 1 85 ? 15.316 1.369 -2.981 1.00 93.69 85 PHE A N 1
ATOM 642 C CA . PHE A 1 85 ? 15.075 1.337 -4.428 1.00 93.69 85 PHE A CA 1
ATOM 643 C C . PHE A 1 85 ? 14.498 2.682 -4.904 1.00 93.69 85 PHE A C 1
ATOM 645 O O . PHE A 1 85 ? 13.276 2.835 -4.994 1.00 93.69 85 PHE A O 1
ATOM 652 N N . PRO A 1 86 ? 15.348 3.684 -5.207 1.00 87.31 86 PRO A N 1
ATOM 653 C CA . PRO A 1 86 ? 14.890 5.010 -5.636 1.00 87.31 86 PRO A CA 1
ATOM 654 C C . PRO A 1 86 ? 14.188 4.990 -7.003 1.00 87.31 86 PRO A C 1
ATOM 656 O O . PRO A 1 86 ? 13.417 5.894 -7.305 1.00 87.31 86 PRO A O 1
ATOM 659 N N . CYS A 1 87 ? 14.413 3.938 -7.791 1.00 89.94 87 CYS A N 1
ATOM 660 C CA . CYS A 1 87 ? 13.827 3.718 -9.110 1.00 89.94 87 CYS A CA 1
ATOM 661 C C . CYS A 1 87 ? 12.327 3.361 -9.094 1.00 89.94 87 CYS A C 1
ATOM 663 O O . CYS A 1 87 ? 11.704 3.297 -10.153 1.00 89.94 87 CYS A O 1
ATOM 665 N N . LEU A 1 88 ? 11.745 3.077 -7.918 1.00 91.44 88 LEU A N 1
ATOM 666 C CA . LEU A 1 88 ? 10.369 2.594 -7.795 1.00 91.44 88 LEU A CA 1
ATOM 667 C C . LEU A 1 88 ? 9.348 3.673 -8.193 1.00 91.44 88 LEU A C 1
ATOM 669 O O . LEU A 1 88 ? 9.027 4.567 -7.400 1.00 91.44 88 LEU A O 1
ATOM 673 N N . SER A 1 89 ? 8.778 3.512 -9.382 1.00 91.88 89 SER A N 1
ATOM 674 C CA . SER A 1 89 ? 7.720 4.330 -9.971 1.00 91.88 89 SER A CA 1
ATOM 675 C C . SER A 1 89 ? 6.454 3.501 -10.215 1.00 91.88 89 SER A C 1
ATOM 677 O O . SER A 1 89 ? 6.399 2.312 -9.896 1.00 91.88 89 SER A O 1
ATOM 679 N N . GLN A 1 90 ? 5.421 4.123 -10.785 1.00 91.50 90 GLN A N 1
ATOM 680 C CA . GLN A 1 90 ? 4.236 3.407 -11.258 1.00 91.50 90 GLN A CA 1
ATOM 681 C C . GLN A 1 90 ? 4.604 2.333 -12.303 1.00 91.50 90 GLN A C 1
ATOM 683 O O . GLN A 1 90 ? 4.181 1.182 -12.181 1.00 91.50 90 GLN A O 1
ATOM 688 N N . ASP A 1 91 ? 5.465 2.660 -13.269 1.00 91.88 91 ASP A N 1
ATOM 689 C CA . ASP A 1 91 ? 5.861 1.740 -14.347 1.00 91.88 91 ASP A CA 1
ATOM 690 C C . ASP A 1 91 ? 6.616 0.510 -13.837 1.00 91.88 91 ASP A C 1
ATOM 692 O O . ASP A 1 91 ? 6.533 -0.567 -14.424 1.00 91.88 91 ASP A O 1
ATOM 696 N N . THR A 1 92 ? 7.307 0.623 -12.700 1.00 92.75 92 THR A N 1
ATOM 697 C CA . THR A 1 92 ? 7.960 -0.522 -12.055 1.00 92.75 92 THR A CA 1
ATOM 698 C C . THR A 1 92 ? 6.974 -1.656 -11.765 1.00 92.75 92 THR A C 1
ATOM 700 O O . THR A 1 92 ? 7.332 -2.825 -11.900 1.00 92.75 92 THR A O 1
ATOM 703 N N . PHE A 1 93 ? 5.722 -1.334 -11.424 1.00 93.69 93 PHE A N 1
ATOM 704 C CA . PHE A 1 93 ? 4.691 -2.336 -11.154 1.00 93.69 93 PHE A CA 1
ATOM 705 C C . PHE A 1 93 ? 4.253 -3.092 -12.411 1.00 93.69 93 PHE A C 1
ATOM 707 O O . PHE A 1 93 ? 3.922 -4.271 -12.305 1.00 93.69 93 PHE A O 1
ATOM 714 N N . LEU A 1 94 ? 4.329 -2.469 -13.595 1.00 92.38 94 LEU A N 1
ATOM 715 C CA . LEU A 1 94 ? 4.100 -3.166 -14.868 1.00 92.38 94 LEU A CA 1
ATOM 716 C C . LEU A 1 94 ? 5.157 -4.258 -15.078 1.00 92.38 94 LEU A C 1
ATOM 718 O O . LEU A 1 94 ? 4.836 -5.394 -15.418 1.00 92.38 94 LEU A O 1
ATOM 722 N N . THR A 1 95 ? 6.422 -3.947 -14.782 1.00 91.00 95 THR A N 1
ATOM 723 C CA . THR A 1 95 ? 7.531 -4.917 -14.830 1.00 91.00 95 THR A CA 1
ATOM 724 C C . THR A 1 95 ? 7.380 -6.037 -13.793 1.00 91.00 95 THR A C 1
ATOM 726 O O . THR A 1 95 ? 7.869 -7.145 -14.002 1.00 91.00 95 THR A O 1
ATOM 729 N N . MET A 1 96 ? 6.672 -5.775 -12.690 1.00 91.94 96 MET A N 1
ATOM 730 C CA . MET A 1 96 ? 6.320 -6.757 -11.654 1.00 91.94 96 MET A CA 1
ATOM 731 C C . MET A 1 96 ? 4.998 -7.498 -11.941 1.00 91.94 96 MET A C 1
ATOM 733 O O . MET A 1 96 ? 4.422 -8.122 -11.048 1.00 91.94 96 MET A O 1
ATOM 737 N N . GLY A 1 97 ? 4.498 -7.429 -13.179 1.00 89.50 97 GLY A N 1
ATOM 738 C CA . GLY A 1 97 ? 3.363 -8.219 -13.652 1.00 89.50 97 GLY A CA 1
ATOM 739 C C . GLY A 1 97 ? 1.979 -7.633 -13.367 1.00 89.50 97 GLY A C 1
ATOM 740 O O . GLY A 1 97 ? 0.993 -8.302 -13.661 1.00 89.50 97 GLY A O 1
ATOM 741 N N . ALA A 1 98 ? 1.880 -6.414 -12.826 1.00 92.12 98 ALA A N 1
ATOM 742 C CA . ALA A 1 98 ? 0.608 -5.694 -12.783 1.00 92.12 98 ALA A CA 1
ATOM 743 C C . ALA A 1 98 ? 0.231 -5.190 -14.189 1.00 92.12 98 ALA A C 1
ATOM 745 O O . ALA A 1 98 ? 1.104 -4.869 -14.994 1.00 92.12 98 ALA A O 1
ATOM 746 N N . ASP A 1 99 ? -1.062 -5.079 -14.490 1.00 91.50 99 ASP A N 1
ATOM 747 C CA . ASP A 1 99 ? -1.523 -4.431 -15.721 1.00 91.50 99 ASP A CA 1
ATOM 748 C C . ASP A 1 99 ? -1.626 -2.898 -15.570 1.00 91.50 99 ASP A C 1
ATOM 750 O O . ASP A 1 99 ? -1.348 -2.327 -14.512 1.00 91.50 99 ASP A O 1
ATOM 754 N N . SER A 1 100 ? -2.033 -2.206 -16.639 1.00 92.31 100 SER A N 1
ATOM 755 C CA . SER A 1 100 ? -2.167 -0.742 -16.663 1.00 92.31 100 SER A CA 1
ATOM 756 C C . SER A 1 100 ? -3.229 -0.184 -15.711 1.00 92.31 100 SER A C 1
ATOM 758 O O . SER A 1 100 ? -3.199 1.004 -15.401 1.00 92.31 100 SER A O 1
ATOM 760 N N . THR A 1 101 ? -4.173 -1.008 -15.259 1.00 91.81 101 THR A N 1
ATOM 761 C CA . THR A 1 101 ? -5.194 -0.627 -14.275 1.00 91.81 101 THR A CA 1
ATOM 762 C C . THR A 1 101 ? -4.724 -0.876 -12.842 1.00 91.81 101 THR A C 1
ATOM 764 O O . THR A 1 101 ? -5.063 -0.117 -11.936 1.00 91.81 101 THR A O 1
ATOM 767 N N . GLU A 1 102 ? -3.897 -1.899 -12.648 1.00 93.19 102 GLU A N 1
ATOM 768 C CA . GLU A 1 102 ? -3.395 -2.359 -11.355 1.00 93.19 102 GLU A CA 1
ATOM 769 C C . GLU A 1 102 ? -2.138 -1.610 -10.905 1.00 93.19 102 GLU A C 1
ATOM 771 O O . GLU A 1 102 ? -2.004 -1.248 -9.736 1.00 93.19 102 GLU A O 1
ATOM 776 N N . SER A 1 103 ? -1.227 -1.321 -11.834 1.00 94.00 103 SER A N 1
ATOM 777 C CA . SER A 1 103 ? 0.008 -0.569 -11.588 1.00 94.00 103 SER A CA 1
ATOM 778 C C . SER A 1 103 ? -0.212 0.747 -10.811 1.00 94.00 103 SER A C 1
ATOM 780 O O . SER A 1 103 ? 0.426 0.924 -9.765 1.00 94.00 103 SER A O 1
ATOM 782 N N . PRO A 1 104 ? -1.134 1.651 -11.214 1.00 94.25 104 PRO A N 1
ATOM 783 C CA . PRO A 1 104 ? -1.410 2.860 -10.438 1.00 94.25 104 PRO A CA 1
ATOM 784 C C . PRO A 1 104 ? -1.985 2.562 -9.048 1.00 94.25 104 PRO A C 1
ATOM 786 O O . PRO A 1 104 ? -1.666 3.276 -8.101 1.00 94.25 104 PRO A O 1
ATOM 789 N N . ARG A 1 105 ? -2.785 1.500 -8.880 1.00 95.12 105 ARG A N 1
ATOM 790 C CA . ARG A 1 105 ? -3.368 1.131 -7.576 1.00 95.12 105 ARG A CA 1
ATOM 791 C C . ARG A 1 105 ? -2.288 0.717 -6.585 1.00 95.12 105 ARG A C 1
ATOM 793 O O . ARG A 1 105 ? -2.261 1.219 -5.465 1.00 95.12 105 ARG A O 1
ATOM 800 N N . TRP A 1 106 ? -1.353 -0.125 -7.016 1.00 95.50 106 TRP A N 1
ATOM 801 C CA . TRP A 1 106 ? -0.212 -0.531 -6.199 1.00 95.50 106 TRP A CA 1
ATOM 802 C C . TRP A 1 106 ? 0.710 0.642 -5.847 1.00 95.50 106 TRP A C 1
ATOM 804 O O . TRP A 1 106 ? 1.143 0.776 -4.699 1.00 95.50 106 TRP A O 1
ATOM 814 N N . PHE A 1 107 ? 0.971 1.533 -6.808 1.00 94.75 107 PHE A N 1
ATOM 815 C CA . PHE A 1 107 ? 1.766 2.733 -6.556 1.00 94.75 107 PHE A CA 1
ATOM 816 C C . PHE A 1 107 ? 1.088 3.679 -5.553 1.00 94.75 107 PHE A C 1
ATOM 818 O O . PHE A 1 107 ? 1.740 4.171 -4.628 1.00 94.75 107 PHE A O 1
ATOM 825 N N . LEU A 1 108 ? -0.222 3.897 -5.688 1.00 94.25 108 LEU A N 1
ATOM 826 C CA . LEU A 1 108 ? -0.999 4.717 -4.760 1.00 94.25 108 LEU A CA 1
ATOM 827 C C . LEU A 1 108 ? -1.108 4.072 -3.376 1.00 94.25 108 LEU A C 1
ATOM 829 O O . LEU A 1 108 ? -0.974 4.778 -2.381 1.00 94.25 108 LEU A O 1
ATOM 833 N N . ASP A 1 109 ? -1.269 2.751 -3.283 1.00 95.06 109 ASP A N 1
ATOM 834 C CA . ASP A 1 109 ? -1.324 2.036 -2.002 1.00 95.06 109 ASP A CA 1
ATOM 835 C C . ASP A 1 109 ? -0.040 2.206 -1.192 1.00 95.06 109 ASP A C 1
ATOM 837 O O . ASP A 1 109 ? -0.100 2.438 0.015 1.00 95.06 109 ASP A O 1
ATOM 841 N N . LYS A 1 110 ? 1.127 2.179 -1.848 1.00 92.88 110 LYS A N 1
ATOM 842 C CA . LYS A 1 110 ? 2.415 2.504 -1.214 1.00 92.88 110 LYS A CA 1
ATOM 843 C C . LYS A 1 110 ? 2.386 3.904 -0.593 1.00 92.88 110 LYS A C 1
ATOM 845 O O . LYS A 1 110 ? 2.811 4.079 0.552 1.00 92.88 110 LYS A O 1
ATOM 850 N N . ILE A 1 111 ? 1.930 4.905 -1.347 1.00 92.75 111 ILE A N 1
ATOM 851 C CA . ILE A 1 111 ? 1.882 6.303 -0.891 1.00 92.75 111 ILE A CA 1
ATOM 852 C C . ILE A 1 111 ? 0.895 6.441 0.271 1.00 92.75 111 ILE A C 1
ATOM 854 O O . ILE A 1 111 ? 1.250 6.986 1.318 1.00 92.75 111 ILE A O 1
ATOM 858 N N . ALA A 1 112 ? -0.306 5.887 0.109 1.00 92.12 112 ALA A N 1
ATOM 859 C CA . ALA A 1 112 ? -1.352 5.889 1.120 1.00 92.12 112 ALA A CA 1
ATOM 860 C C . ALA A 1 112 ? -0.878 5.205 2.406 1.00 92.12 112 ALA A C 1
ATOM 862 O O . ALA A 1 112 ? -1.004 5.783 3.479 1.00 92.12 112 ALA A O 1
ATOM 863 N N . THR A 1 113 ? -0.242 4.036 2.302 1.00 92.81 113 THR A N 1
ATOM 864 C CA . THR A 1 113 ? 0.315 3.296 3.441 1.00 92.81 113 THR A CA 1
ATOM 865 C C . THR A 1 113 ? 1.348 4.130 4.193 1.00 92.81 113 THR A C 1
ATOM 867 O O . THR A 1 113 ? 1.278 4.235 5.417 1.00 92.81 113 THR A O 1
ATOM 870 N N . LYS A 1 114 ? 2.283 4.776 3.481 1.00 92.94 114 LYS A N 1
ATOM 871 C CA . LYS A 1 114 ? 3.297 5.637 4.108 1.00 92.94 114 LYS A CA 1
ATOM 872 C C . LYS A 1 114 ? 2.660 6.794 4.882 1.00 92.94 114 LYS A C 1
ATOM 874 O O . LYS A 1 114 ? 3.112 7.106 5.980 1.00 92.94 114 LYS A O 1
ATOM 879 N N . TYR A 1 115 ? 1.627 7.423 4.325 1.00 92.81 115 TYR A N 1
ATOM 880 C CA . TYR A 1 115 ? 0.922 8.518 4.990 1.00 92.81 115 TYR A CA 1
ATOM 881 C C . TYR A 1 115 ? 0.094 8.025 6.185 1.00 92.81 115 TYR A C 1
ATOM 883 O O . TYR A 1 115 ? 0.291 8.494 7.303 1.00 92.81 115 TYR A O 1
ATOM 891 N N . GLN A 1 116 ? -0.776 7.033 5.972 1.00 90.88 116 GLN A N 1
ATOM 892 C CA . GLN A 1 116 ? -1.686 6.475 6.981 1.00 90.88 116 GLN A CA 1
ATOM 893 C C . GLN A 1 116 ? -0.954 5.882 8.187 1.00 90.88 116 GLN A C 1
ATOM 895 O O . GLN A 1 116 ? -1.496 5.875 9.287 1.00 90.88 116 GLN A O 1
ATOM 900 N N . CYS A 1 117 ? 0.266 5.381 7.994 1.00 93.50 117 CYS A N 1
ATOM 901 C CA . CYS A 1 117 ? 1.078 4.790 9.058 1.00 93.50 117 CYS A CA 1
ATOM 902 C C . CYS A 1 117 ? 2.195 5.700 9.575 1.0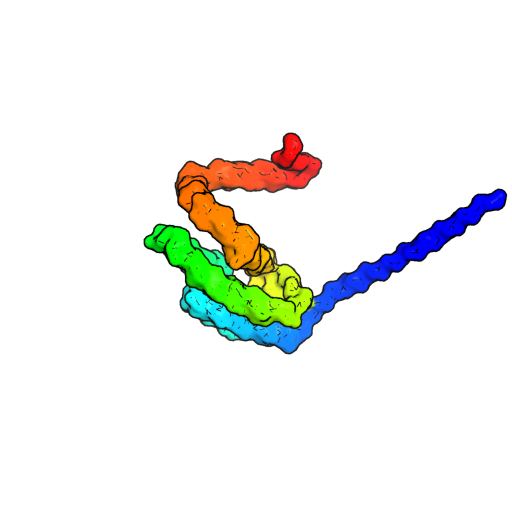0 93.50 117 CYS A C 1
ATOM 904 O O . CYS A 1 117 ? 2.947 5.297 10.463 1.00 93.50 117 CYS A O 1
ATOM 906 N N . GLY A 1 118 ? 2.280 6.918 9.039 1.00 93.12 118 GLY A N 1
ATOM 907 C CA . GLY A 1 118 ? 3.147 7.991 9.503 1.00 93.12 118 GLY A CA 1
ATOM 908 C C . GLY A 1 118 ? 2.317 9.162 10.022 1.00 93.12 118 GLY A C 1
ATOM 909 O O . GLY A 1 118 ? 1.581 9.036 11.000 1.00 93.12 118 GLY A O 1
ATOM 910 N N . GLU A 1 119 ? 2.432 10.307 9.355 1.00 92.00 119 GLU A N 1
ATOM 911 C CA . GLU A 1 119 ? 1.813 11.575 9.771 1.00 92.00 119 GLU A CA 1
ATOM 912 C C . GLU A 1 119 ? 0.280 11.510 9.849 1.00 92.00 119 GLU A C 1
ATOM 914 O O . GLU A 1 119 ? -0.325 12.135 10.716 1.00 92.00 119 GLU A O 1
ATOM 919 N N . GLY A 1 120 ? -0.354 10.712 8.987 1.00 90.38 120 GLY A N 1
ATOM 920 C CA . GLY A 1 120 ? -1.804 10.533 8.946 1.00 90.38 120 GLY A CA 1
ATOM 921 C C . GLY A 1 120 ? -2.357 9.572 9.999 1.00 90.38 120 GLY A C 1
ATOM 922 O O . GLY A 1 120 ? -3.573 9.426 10.097 1.00 90.38 120 GLY A O 1
ATOM 923 N N . TYR A 1 121 ? -1.510 8.913 10.797 1.00 92.12 121 TYR A N 1
ATOM 924 C CA . TYR A 1 121 ? -1.954 7.856 11.709 1.00 92.12 121 TYR A CA 1
ATOM 925 C C . TYR A 1 121 ? -2.957 8.354 12.756 1.00 92.12 121 TYR A C 1
ATOM 927 O O . TYR A 1 121 ? -3.977 7.711 12.992 1.00 92.12 121 TYR A O 1
ATOM 935 N N . GLN A 1 122 ? -2.704 9.518 13.360 1.00 91.25 122 GLN A N 1
ATOM 936 C CA . GLN A 1 122 ? -3.607 10.075 14.376 1.00 91.25 122 GLN A CA 1
ATOM 937 C C . GLN A 1 122 ? -4.936 10.542 13.776 1.00 91.25 122 GLN A C 1
ATOM 939 O O . GLN A 1 122 ? -5.983 10.280 14.360 1.00 91.25 122 GLN A O 1
ATOM 944 N N . VAL A 1 123 ? -4.899 11.152 12.585 1.00 89.19 123 VAL A N 1
ATOM 945 C CA . VAL A 1 123 ? -6.107 11.542 11.837 1.00 89.19 123 VAL A CA 1
ATOM 946 C C . VAL A 1 123 ? -6.958 10.310 11.548 1.00 89.19 123 VAL A C 1
ATOM 948 O O . VAL A 1 123 ? -8.150 10.289 11.832 1.00 89.19 123 VAL A O 1
ATOM 951 N N . LEU A 1 124 ? -6.330 9.231 11.072 1.00 87.50 124 LEU A N 1
ATOM 952 C CA . LEU A 1 124 ? -7.022 7.975 10.822 1.00 87.50 124 LEU A CA 1
ATOM 953 C C . LEU A 1 124 ? -7.672 7.417 12.092 1.00 87.50 124 LEU A C 1
ATOM 955 O O . LEU A 1 124 ? -8.840 7.051 12.047 1.00 87.50 124 LEU A O 1
ATOM 959 N N . LEU A 1 125 ? -6.963 7.361 13.223 1.00 89.75 125 LEU A N 1
ATOM 960 C CA . LEU A 1 125 ? -7.545 6.853 14.470 1.00 89.75 125 LEU A CA 1
ATOM 961 C C . LEU A 1 125 ? -8.719 7.704 14.972 1.00 89.75 125 LEU A C 1
ATOM 963 O O . LEU A 1 125 ? -9.676 7.149 15.513 1.00 89.75 125 LEU A O 1
ATOM 967 N N . GLN A 1 126 ? -8.637 9.023 14.804 1.00 91.69 126 GLN A N 1
ATOM 968 C CA . GLN A 1 126 ? -9.670 9.960 15.231 1.00 91.69 126 GLN A CA 1
ATOM 969 C C . GLN A 1 126 ? -10.923 9.871 14.350 1.00 91.69 126 GLN A C 1
ATOM 971 O O . GLN A 1 126 ? -12.037 9.801 14.870 1.00 91.69 126 GLN A O 1
ATOM 976 N N . ASP A 1 127 ? -10.740 9.817 13.030 1.00 90.06 127 ASP A N 1
ATOM 977 C CA . ASP A 1 127 ? -11.826 9.987 12.064 1.00 90.06 127 ASP A CA 1
ATOM 978 C C . ASP A 1 127 ? -12.289 8.675 11.415 1.00 90.06 127 ASP A C 1
ATOM 980 O O . ASP A 1 127 ? -13.229 8.683 10.620 1.00 90.06 127 ASP A O 1
ATOM 984 N N . TYR A 1 128 ? -11.684 7.528 11.755 1.00 87.94 128 TYR A N 1
ATOM 985 C CA . TYR A 1 128 ? -11.990 6.231 11.136 1.00 87.94 128 TYR A CA 1
ATOM 986 C C . TYR A 1 128 ? -13.484 5.924 11.072 1.00 87.94 128 TYR A C 1
ATOM 988 O O . TYR A 1 128 ? -13.983 5.567 10.011 1.00 87.94 128 TYR A O 1
ATOM 996 N N . TYR A 1 129 ? -14.215 6.070 12.180 1.00 86.62 129 TYR A N 1
ATOM 997 C CA . TYR A 1 129 ? -15.641 5.734 12.201 1.00 86.62 129 TYR A CA 1
ATOM 998 C C . TYR A 1 129 ? -16.478 6.692 11.348 1.00 86.62 129 TYR A C 1
ATOM 1000 O O . TYR A 1 129 ? -17.470 6.268 10.763 1.00 86.62 129 TYR A O 1
ATOM 1008 N N . CYS A 1 130 ? -16.057 7.955 11.221 1.00 86.44 130 CYS A N 1
ATOM 1009 C CA . CYS A 1 130 ? -16.671 8.903 10.295 1.00 86.44 130 CYS A CA 1
ATOM 1010 C C . CYS A 1 130 ? -16.421 8.470 8.844 1.00 86.44 130 CYS A C 1
ATOM 1012 O O . CYS A 1 130 ? -17.360 8.350 8.062 1.00 86.44 130 CYS A O 1
ATOM 1014 N N . MET A 1 131 ? -15.171 8.140 8.502 1.00 84.19 131 MET A N 1
ATOM 1015 C CA .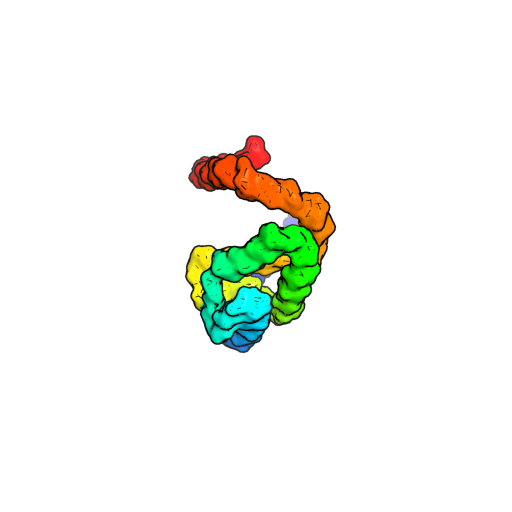 MET A 1 131 ? -14.811 7.646 7.169 1.00 84.19 131 MET A CA 1
ATOM 1016 C C . MET A 1 131 ? -15.529 6.334 6.821 1.00 84.19 131 MET A C 1
ATOM 1018 O O . MET A 1 131 ? -16.033 6.190 5.709 1.00 84.19 131 MET A O 1
ATOM 1022 N N . ALA A 1 132 ? -15.630 5.401 7.772 1.00 84.75 132 ALA A N 1
ATOM 1023 C CA . ALA A 1 132 ? -16.334 4.133 7.602 1.00 84.75 132 ALA A CA 1
ATOM 1024 C C . ALA A 1 132 ? -17.841 4.343 7.381 1.00 84.75 132 ALA A C 1
ATOM 1026 O O . ALA A 1 132 ? -18.402 3.762 6.456 1.00 84.75 132 ALA A O 1
ATOM 1027 N N . ALA A 1 133 ? -18.477 5.225 8.161 1.00 85.06 133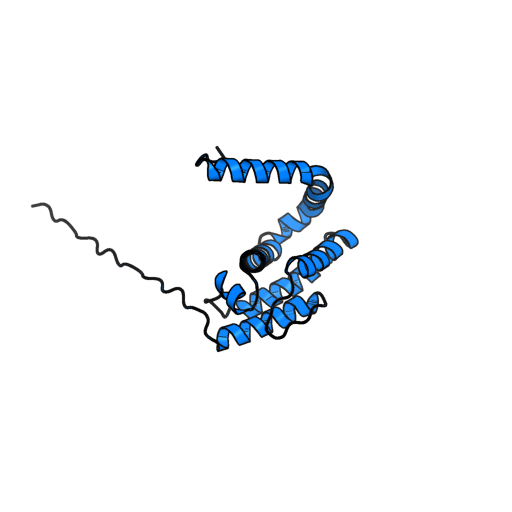 ALA A N 1
ATOM 1028 C CA . ALA A 1 133 ? -19.888 5.567 7.990 1.00 85.06 133 ALA A CA 1
ATOM 1029 C C . ALA A 1 133 ? -20.158 6.289 6.659 1.00 85.06 133 ALA A C 1
ATOM 1031 O O . ALA A 1 133 ? -21.162 6.022 6.001 1.00 85.06 133 ALA A O 1
ATOM 1032 N N . CYS A 1 134 ? -19.262 7.181 6.226 1.00 82.31 134 CYS A N 1
ATOM 1033 C CA . CYS A 1 134 ? -19.346 7.807 4.906 1.00 82.31 134 CYS A CA 1
ATOM 1034 C C . CYS A 1 134 ? -19.248 6.764 3.788 1.00 82.31 134 CYS A C 1
ATOM 1036 O O . CYS A 1 134 ? -20.070 6.783 2.878 1.00 82.31 134 CYS A O 1
ATOM 1038 N N . ARG A 1 135 ? -18.311 5.817 3.875 1.00 81.38 135 ARG A N 1
ATOM 1039 C CA . ARG A 1 135 ? -18.210 4.711 2.914 1.00 81.38 135 ARG A CA 1
ATOM 1040 C C . ARG A 1 135 ? -19.481 3.853 2.891 1.00 81.38 135 ARG A C 1
ATOM 1042 O O . ARG A 1 135 ? -19.925 3.463 1.826 1.00 81.38 135 ARG A O 1
ATOM 1049 N N . GLU A 1 136 ? -20.092 3.574 4.041 1.00 81.88 136 GLU A N 1
ATOM 1050 C CA . GLU A 1 136 ? -21.298 2.733 4.111 1.00 81.88 136 GLU A CA 1
ATOM 1051 C C . GLU A 1 136 ? -22.573 3.448 3.628 1.00 81.88 136 GLU A C 1
ATOM 1053 O O . GLU A 1 136 ? -23.448 2.832 3.025 1.00 81.88 136 GLU A O 1
ATOM 1058 N N . HIS A 1 137 ? -22.705 4.750 3.893 1.00 83.19 137 HIS A N 1
ATOM 1059 C CA . HIS A 1 137 ? -23.973 5.472 3.711 1.00 83.19 137 HIS A CA 1
ATOM 1060 C C . HIS A 1 137 ? -23.937 6.582 2.657 1.00 83.19 137 HIS A C 1
ATOM 1062 O O . HIS A 1 137 ? -24.957 7.244 2.424 1.00 83.19 137 HIS A O 1
ATOM 1068 N N . ARG A 1 138 ? -22.769 6.865 2.078 1.00 81.88 138 ARG A N 1
ATOM 1069 C CA . ARG A 1 138 ? -22.554 7.960 1.120 1.00 81.88 138 ARG A CA 1
ATOM 1070 C C . ARG A 1 138 ? -21.756 7.529 -0.107 1.00 81.88 138 ARG A C 1
ATOM 1072 O O . ARG A 1 138 ? -21.376 8.404 -0.879 1.00 81.88 138 ARG A O 1
ATOM 1079 N N . ASP A 1 139 ? -21.553 6.231 -0.325 1.00 77.94 139 ASP A N 1
ATOM 1080 C CA . ASP A 1 139 ? -20.798 5.735 -1.482 1.00 77.94 139 ASP A CA 1
ATOM 1081 C C . ASP A 1 139 ? -21.423 6.187 -2.810 1.00 77.94 139 ASP A C 1
ATOM 1083 O O . ASP A 1 139 ? -20.722 6.675 -3.692 1.00 77.94 139 ASP A O 1
ATOM 1087 N N . ASP A 1 140 ? -22.757 6.177 -2.908 1.00 80.94 140 ASP A N 1
ATOM 1088 C CA . ASP A 1 140 ? -23.477 6.697 -4.079 1.00 80.94 140 ASP A CA 1
ATOM 1089 C C . ASP A 1 140 ? -23.185 8.185 -4.329 1.00 80.94 140 ASP A C 1
ATOM 1091 O O . ASP A 1 140 ? -22.973 8.612 -5.464 1.00 80.94 140 ASP A O 1
ATOM 1095 N N . ALA A 1 141 ? -23.135 8.989 -3.262 1.00 79.44 141 ALA A N 1
ATOM 1096 C CA . ALA A 1 141 ? -22.841 10.416 -3.355 1.00 79.44 141 ALA A CA 1
ATOM 1097 C C . ALA A 1 141 ? -21.365 10.673 -3.706 1.00 79.44 141 ALA A C 1
ATOM 1099 O O . ALA A 1 141 ? -21.066 11.571 -4.493 1.00 79.44 141 ALA A O 1
ATOM 1100 N N . LEU A 1 142 ? -20.444 9.868 -3.168 1.00 76.12 142 LEU A N 1
ATOM 1101 C CA . LEU A 1 142 ? -19.021 9.895 -3.517 1.00 76.12 142 LEU A CA 1
ATOM 1102 C C . LEU A 1 142 ? -18.797 9.493 -4.980 1.00 76.12 142 LEU A C 1
ATOM 1104 O O . LEU A 1 142 ? -18.042 10.158 -5.688 1.00 76.12 142 LEU A O 1
ATOM 1108 N N . SER A 1 143 ? -19.491 8.460 -5.455 1.00 80.19 143 SER A N 1
ATOM 1109 C CA . SER A 1 143 ? -19.458 8.003 -6.846 1.00 80.19 143 SER A CA 1
ATOM 1110 C C . SER A 1 143 ? -19.990 9.071 -7.807 1.00 80.19 143 SER A C 1
ATOM 1112 O O . SER A 1 143 ? -19.354 9.383 -8.820 1.00 80.19 143 SER A O 1
ATOM 1114 N N . ALA A 1 144 ? -21.106 9.717 -7.453 1.00 83.25 144 ALA A N 1
ATOM 1115 C CA . ALA A 1 144 ? -21.647 10.841 -8.213 1.00 83.25 144 ALA A CA 1
ATOM 1116 C C . ALA A 1 144 ? -20.659 12.019 -8.275 1.00 83.25 144 ALA A C 1
ATOM 1118 O O . ALA A 1 144 ? -20.423 12.566 -9.353 1.00 83.25 144 ALA A O 1
ATOM 1119 N N . CYS A 1 145 ? -20.028 12.363 -7.148 1.00 79.69 145 CYS A N 1
ATOM 1120 C CA . CYS A 1 145 ? -19.001 13.403 -7.083 1.00 79.69 145 CYS A CA 1
ATOM 1121 C C . CYS A 1 145 ? -17.783 13.062 -7.958 1.00 79.69 145 CYS A C 1
ATOM 1123 O O . CYS A 1 145 ? -17.337 13.888 -8.750 1.00 79.69 145 CYS A O 1
ATOM 1125 N N . SER A 1 146 ? -17.287 11.823 -7.894 1.00 81.94 146 SER A N 1
ATOM 1126 C CA . SER A 1 146 ? -16.171 11.367 -8.731 1.00 81.94 146 SER A CA 1
ATOM 1127 C C . SER A 1 146 ? -16.506 11.427 -10.225 1.00 81.94 146 SER A C 1
ATOM 1129 O O . SER A 1 146 ? -15.687 11.874 -11.026 1.00 81.94 146 SER A O 1
ATOM 1131 N N . THR A 1 147 ? -17.728 11.041 -10.600 1.00 83.81 147 THR A N 1
ATOM 1132 C CA . THR A 1 147 ? -18.213 11.121 -11.986 1.00 83.81 147 THR A CA 1
ATOM 1133 C C . THR A 1 147 ? -18.277 12.569 -12.471 1.00 83.81 147 THR A C 1
ATOM 1135 O O . THR A 1 147 ? -17.840 12.873 -13.580 1.00 83.81 147 THR A O 1
ATOM 1138 N N . MET A 1 148 ? -18.787 13.477 -11.636 1.00 83.38 148 MET A N 1
ATOM 1139 C CA . MET A 1 148 ? -18.835 14.907 -11.941 1.00 83.38 148 MET A CA 1
ATOM 1140 C C . MET A 1 148 ? -17.428 15.478 -12.138 1.00 83.38 148 MET A C 1
ATOM 1142 O O . MET A 1 148 ? -17.157 16.079 -13.171 1.00 83.38 148 MET A O 1
ATOM 1146 N N . MET A 1 149 ? -16.5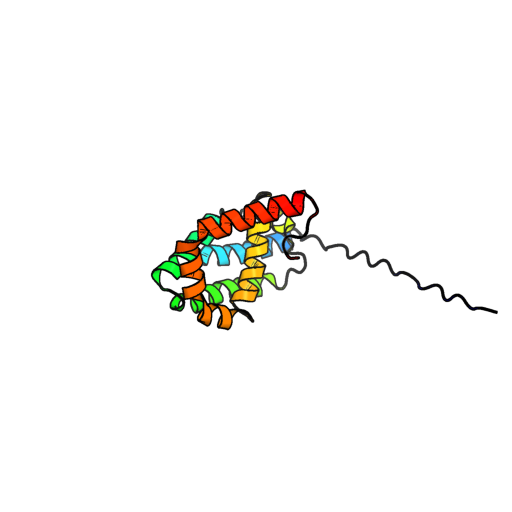11 15.179 -11.217 1.00 78.81 149 MET A N 1
ATOM 1147 C CA . MET A 1 149 ? -15.111 15.592 -11.292 1.00 78.81 149 MET A CA 1
ATOM 1148 C C . MET A 1 149 ? -14.434 15.113 -12.586 1.00 78.81 149 MET A C 1
ATOM 1150 O O . MET A 1 149 ? -13.734 15.880 -13.241 1.00 78.81 149 MET A O 1
ATOM 1154 N N . GLN A 1 150 ? -14.658 13.860 -12.997 1.00 81.06 150 GLN A N 1
ATOM 1155 C CA . GLN A 1 150 ? -14.125 13.335 -14.261 1.00 81.06 150 GLN A CA 1
ATOM 1156 C C . GLN A 1 150 ? -14.685 14.079 -15.478 1.00 81.06 150 GLN A C 1
ATOM 1158 O O . GLN A 1 150 ? -13.934 14.392 -16.403 1.00 81.06 150 GLN A O 1
ATOM 1163 N N . ASN A 1 151 ? -15.984 14.386 -15.471 1.00 82.81 151 ASN A N 1
ATOM 1164 C CA . ASN A 1 151 ? -16.620 15.148 -16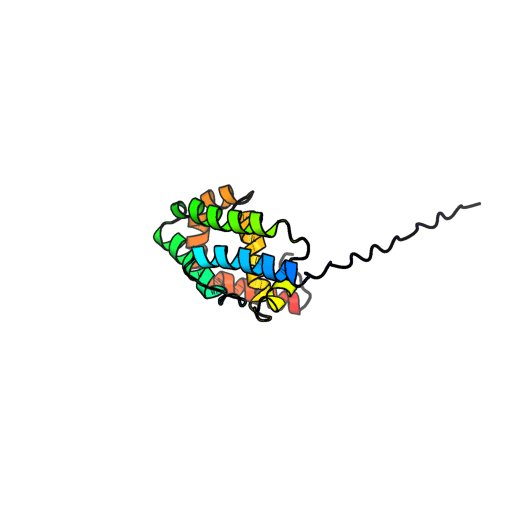.542 1.00 82.81 151 ASN A CA 1
ATOM 1165 C C . ASN A 1 151 ? -16.073 16.579 -16.621 1.00 82.81 151 ASN A C 1
ATOM 1167 O O . ASN A 1 151 ? -15.801 17.058 -17.719 1.00 82.81 151 ASN A O 1
ATOM 1171 N N . GLU A 1 152 ? -15.877 17.241 -15.482 1.00 80.75 152 GLU A N 1
ATOM 1172 C CA . GLU A 1 152 ? -15.352 18.608 -15.416 1.00 80.75 152 GLU A CA 1
ATOM 1173 C C . GLU A 1 152 ? -13.881 18.670 -15.847 1.00 80.75 152 GLU A C 1
ATOM 1175 O O . GLU A 1 152 ? -13.526 19.498 -16.686 1.00 80.75 152 GLU A O 1
ATOM 1180 N N . ILE A 1 153 ? -13.046 17.721 -15.406 1.00 78.75 153 ILE A N 1
ATOM 1181 C CA . ILE A 1 153 ? -11.663 17.583 -15.891 1.00 78.75 153 ILE A CA 1
ATOM 1182 C C . ILE A 1 153 ? -11.638 17.372 -17.411 1.00 78.75 153 ILE A C 1
ATOM 1184 O O . ILE A 1 153 ? -10.854 18.014 -18.111 1.00 78.75 153 ILE A O 1
ATOM 1188 N N . ALA A 1 154 ? -12.505 16.505 -17.945 1.00 79.50 154 ALA A N 1
ATOM 1189 C CA . ALA A 1 154 ? -12.590 16.260 -19.386 1.00 79.50 154 ALA A CA 1
ATOM 1190 C C . ALA A 1 154 ? -13.040 17.501 -20.181 1.00 79.50 154 ALA A C 1
ATOM 1192 O O . ALA A 1 154 ? -12.695 17.642 -21.354 1.00 79.50 154 ALA A O 1
ATOM 1193 N N . GLN A 1 155 ? -13.788 18.404 -19.546 1.00 83.25 155 GLN A N 1
ATOM 1194 C CA . GLN A 1 155 ? -14.250 19.667 -20.125 1.00 83.25 155 GLN A CA 1
ATOM 1195 C C . GLN A 1 155 ? -13.274 20.834 -19.887 1.00 83.25 155 GLN A C 1
ATOM 1197 O O . GLN A 1 155 ? -13.505 21.932 -20.392 1.00 83.25 155 GLN A O 1
ATOM 1202 N N . GLY A 1 156 ? -12.165 20.608 -19.172 1.00 76.56 156 GLY A N 1
ATOM 1203 C CA . GLY A 1 156 ? -11.169 21.636 -18.859 1.00 76.56 156 GLY A CA 1
ATOM 1204 C C . GLY A 1 156 ? -11.626 22.643 -17.799 1.00 76.56 156 GLY A C 1
ATOM 1205 O O . GLY A 1 156 ? -11.057 23.730 -17.707 1.00 76.56 156 GLY A O 1
ATOM 1206 N N . THR A 1 157 ? -12.650 22.302 -17.020 1.00 69.88 157 THR A N 1
ATOM 1207 C CA . THR A 1 157 ? -13.147 23.091 -15.888 1.00 69.88 157 THR A CA 1
ATOM 1208 C C . THR A 1 157 ? -12.599 22.519 -14.584 1.00 69.88 157 THR A C 1
ATOM 1210 O O . THR A 1 157 ? -12.519 21.302 -14.428 1.00 69.88 157 THR A O 1
ATOM 1213 N N . ASP A 1 158 ? -12.190 23.388 -13.659 1.00 62.22 158 ASP A N 1
ATOM 1214 C CA . ASP A 1 158 ? -11.671 22.959 -12.359 1.00 62.22 158 ASP A CA 1
ATOM 1215 C C . ASP A 1 158 ? -12.847 22.687 -11.391 1.00 62.22 158 ASP A C 1
ATOM 1217 O O . ASP A 1 158 ? -13.606 23.612 -11.099 1.00 62.22 158 ASP A O 1
ATOM 1221 N N . PRO A 1 159 ? -13.011 21.439 -10.911 1.00 57.16 159 PRO A N 1
ATOM 1222 C CA . PRO A 1 159 ? -14.081 21.025 -9.997 1.00 57.16 159 PRO A CA 1
ATOM 1223 C C . PRO A 1 159 ? -13.959 21.628 -8.584 1.00 57.16 159 PRO A C 1
ATOM 1225 O O . PRO A 1 159 ? -14.850 21.449 -7.753 1.00 57.16 159 PRO A O 1
ATOM 1228 N N . CYS A 1 160 ? -12.839 22.291 -8.275 1.00 58.81 160 CYS A N 1
ATOM 1229 C CA . CYS A 1 160 ? -12.509 22.820 -6.952 1.00 58.81 160 CYS A CA 1
ATOM 1230 C C . CYS A 1 160 ? -12.634 24.354 -6.835 1.00 58.81 160 CYS A C 1
ATOM 1232 O O . CYS A 1 160 ? -12.141 24.911 -5.848 1.00 58.81 160 CYS A O 1
ATOM 1234 N N . VAL A 1 161 ? -13.254 25.037 -7.810 1.00 53.19 161 VAL A N 1
ATOM 1235 C CA . VAL A 1 161 ? -13.409 26.512 -7.845 1.00 53.19 161 VAL A CA 1
ATOM 1236 C C . VAL A 1 161 ? -14.838 26.949 -7.564 1.00 53.19 161 VAL A C 1
ATOM 1238 O O . VAL A 1 161 ? -15.768 26.358 -8.152 1.00 53.19 161 VAL A O 1
#

Radius of gyration: 20.38 Å; chains: 1; bounding box: 50×65×38 Å

pLDDT: mean 85.43, std 15.46, range [32.09, 98.06]

Secondary structure (DSSP, 8-state):
-----------------PPPHHHHHHHHHHHHHHHHTTT---SSSPPPHHHHHHHHHHHHHHHGGGGHHHHHHHHHHHHHHHTT-TT--HHHHHHTT--TTHHHHHHHHHHHHHHHTTTTHHHHHHHHHHHHHHHHHSHHHHHHHHHHHHHHHHHT--TT-

Foldseek 3Di:
DDDDDDDPPPPPPPPLPADDPVLLQLLLVLVQQLLVLLVDGDDQAHDQLVVSVCSVVVCCVVPNCVCVVVLLVSLVSSCVSNVPPSSDDLVSNVRSHDDPVRSVVVRVVNVVSCCCNPVCVVVCNVCVVVVVVCVVPVVVVV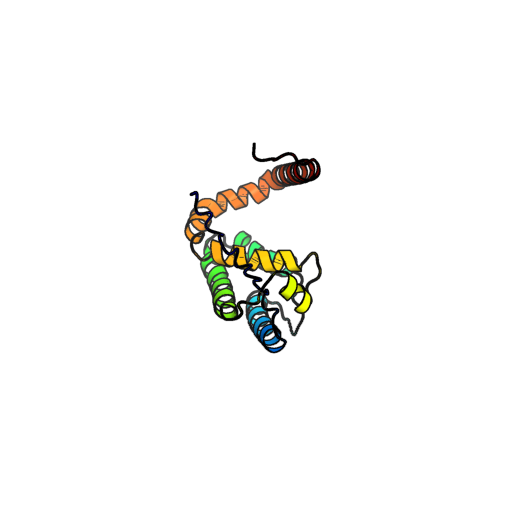VVLVVVCVVCVVVVHHSVD

Sequence (161 aa):
MMRISAALLVSYTLAADSCTANDIAGLNNCYQAFVGAYGFSMSNVLPHYWDMHQVRTGWLDAQGVKVQPKICQIGNNLVNCIAKFPCLSQDTFLTMGADSTESPRWFLDKIATKYQCGEGYQVLLQDYYCMAACREHRDDALSACSTMMQNEIAQGTDPCV